Protein AF-A0A0D6EF47-F1 (afdb_monomer)

Organism: Sporidiobolus salmonicolor (NCBI:txid5005)

Solvent-accessible surface area (backbone atoms only — not comparable to full-atom values): 5346 Å² total; per-residue (Å²): 139,86,53,86,91,47,74,89,51,66,68,90,78,50,94,78,80,82,63,64,72,60,59,52,66,69,53,71,72,44,72,37,86,50,60,58,50,80,48,28,72,88,52,59,91,78,36,49,80,75,44,76,45,78,36,84,56,88,63,73,44,62,42,94,83,82,49,58,32,34,27,48,50,85,74,82,79,77,82,124

Secondary structure (DSSP, 8-state):
--SGGGTT--GGGS--PPPHHHHHHHSPPEEESSSEEEESTTSGGGSPPPEEEE--SSS-EE-TTT--EEEE--------

Foldseek 3Di:
DDDPVCPPPDPVPDDDDDDVVVVLVPADAAEDQDQWDWDQQPPNVVGHPIDIDGQPDADWDADPGNRHTYHYDDPPPPDD

Radius of gyration: 20.11 Å; Cα contacts (8 Å, |Δi|>4): 100; chains: 1; bounding box: 39×33×67 Å

Sequence (80 aa):
MVGPRFEQTAQKFQPRPLAAIELIAEEPIRLVEGRVAACDGGAGPLGHPRIFINLDKPGAHACTYCGIRYEKEDHHHGHH

Structure (mmCIF, N/CA/C/O backbone):
data_AF-A0A0D6EF47-F1
#
_entry.id   AF-A0A0D6EF47-F1
#
loop_
_atom_site.group_PDB
_atom_site.id
_atom_site.type_symbol
_atom_site.label_atom_id
_atom_site.label_alt_id
_atom_site.label_comp_id
_atom_site.label_asym_id
_atom_site.label_entity_id
_atom_site.label_seq_id
_atom_site.pdbx_PDB_ins_code
_atom_site.Cartn_x
_atom_site.Cartn_y
_atom_site.Cartn_z
_atom_site.occupancy
_atom_site.B_iso_or_equiv
_atom_site.auth_seq_id
_atom_site.auth_comp_id
_atom_site.auth_asym_id
_atom_site.auth_atom_id
_atom_site.pdbx_PDB_model_num
ATOM 1 N N . MET A 1 1 ? 13.085 -17.709 -19.704 1.00 65.62 1 MET A N 1
ATOM 2 C CA . MET A 1 1 ? 12.664 -17.192 -21.026 1.00 65.62 1 MET A CA 1
ATOM 3 C C . MET A 1 1 ? 13.306 -18.061 -22.090 1.00 65.62 1 MET A C 1
ATOM 5 O O . MET A 1 1 ? 14.520 -18.210 -22.051 1.00 65.62 1 MET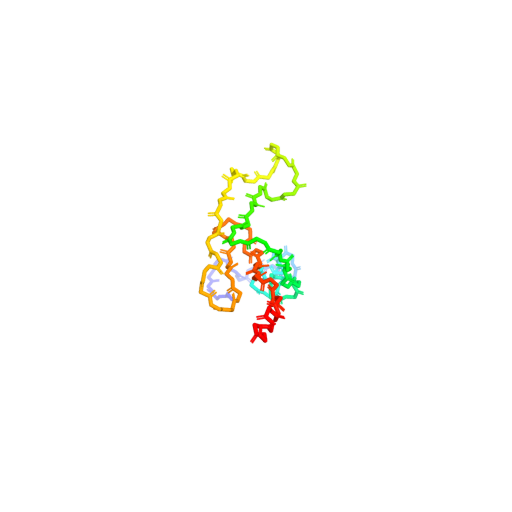 A O 1
ATOM 9 N N . VAL A 1 2 ? 12.514 -18.668 -22.974 1.00 81.06 2 VAL A N 1
ATOM 10 C CA . VAL A 1 2 ? 12.999 -19.523 -24.072 1.00 81.06 2 VAL A CA 1
ATOM 11 C C . VAL A 1 2 ? 12.315 -19.065 -25.360 1.00 81.06 2 VAL A C 1
ATOM 13 O O . VAL A 1 2 ? 11.144 -18.687 -25.325 1.00 81.06 2 VAL A O 1
ATOM 16 N N . GLY A 1 3 ? 13.046 -19.049 -26.473 1.00 87.44 3 GLY A N 1
ATOM 17 C CA . GLY A 1 3 ? 12.528 -18.705 -27.798 1.00 87.44 3 GLY A CA 1
ATOM 18 C C . GLY A 1 3 ? 13.463 -17.787 -28.595 1.00 87.44 3 GLY A C 1
ATOM 19 O O . GLY A 1 3 ? 14.360 -17.177 -28.012 1.00 87.44 3 GLY A O 1
ATOM 20 N N . PRO A 1 4 ? 13.218 -17.628 -29.909 1.00 91.00 4 PRO A N 1
ATOM 21 C CA . PRO A 1 4 ? 14.106 -16.908 -30.834 1.00 91.00 4 PRO A CA 1
ATOM 22 C C . PRO A 1 4 ? 14.292 -15.428 -30.466 1.00 91.00 4 PRO A C 1
ATOM 24 O O . PRO A 1 4 ? 15.313 -14.823 -30.766 1.00 91.00 4 PRO A O 1
ATOM 27 N N . ARG A 1 5 ? 13.334 -14.844 -29.734 1.00 89.62 5 ARG A N 1
ATOM 28 C CA . ARG A 1 5 ? 13.433 -13.476 -29.203 1.00 89.62 5 ARG A CA 1
ATOM 29 C C . ARG A 1 5 ? 14.507 -13.297 -28.124 1.00 89.62 5 ARG A C 1
ATOM 31 O O . ARG A 1 5 ? 14.850 -12.161 -27.834 1.00 89.62 5 ARG A O 1
ATOM 38 N N . PHE A 1 6 ? 14.998 -14.382 -27.519 1.00 91.31 6 PHE A N 1
ATOM 39 C CA . PHE A 1 6 ? 15.914 -14.348 -26.373 1.00 91.31 6 PHE A CA 1
ATOM 40 C C . PHE A 1 6 ? 17.290 -14.973 -26.660 1.00 91.31 6 PHE A C 1
ATOM 42 O O . PHE A 1 6 ? 18.147 -14.965 -25.781 1.00 91.31 6 PHE A O 1
ATOM 49 N N . GLU A 1 7 ? 17.518 -15.503 -27.866 1.00 89.69 7 GLU A N 1
ATOM 50 C CA . GLU A 1 7 ? 18.701 -16.303 -28.231 1.00 89.69 7 GLU A CA 1
ATOM 51 C C . GLU A 1 7 ? 20.011 -15.494 -28.243 1.00 89.69 7 GLU A C 1
ATOM 53 O O . GLU A 1 7 ? 21.059 -15.995 -27.847 1.00 89.69 7 GLU A O 1
ATOM 58 N N . GLN A 1 8 ? 19.943 -14.208 -28.603 1.00 91.00 8 GLN A N 1
ATOM 59 C CA . GLN A 1 8 ? 21.070 -13.261 -28.560 1.00 91.00 8 GLN A CA 1
ATOM 60 C C . GLN A 1 8 ? 20.888 -12.176 -27.486 1.00 91.00 8 GLN A C 1
ATOM 62 O O . GLN A 1 8 ? 21.583 -11.159 -27.471 1.00 91.00 8 GLN A O 1
ATOM 67 N N . THR A 1 9 ? 19.942 -12.372 -26.566 1.00 90.56 9 THR A N 1
ATOM 68 C CA . THR A 1 9 ? 19.658 -11.415 -25.496 1.00 90.56 9 THR A CA 1
ATOM 69 C C . THR A 1 9 ? 20.466 -11.752 -24.249 1.00 90.56 9 THR A C 1
ATOM 71 O O . THR A 1 9 ? 20.288 -12.798 -23.626 1.00 90.56 9 THR A O 1
ATOM 74 N N . ALA A 1 10 ? 21.318 -10.827 -23.810 1.00 91.81 10 ALA A N 1
ATOM 75 C CA . ALA A 1 10 ? 22.040 -10.973 -22.552 1.00 91.81 10 ALA A CA 1
ATOM 76 C C . ALA A 1 10 ? 21.086 -10.806 -21.350 1.00 91.81 10 ALA A C 1
ATOM 78 O O . ALA A 1 10 ? 20.732 -9.686 -20.975 1.00 91.81 10 ALA A O 1
ATOM 79 N N . GLN A 1 11 ? 20.705 -11.919 -20.710 1.00 89.19 11 GLN A 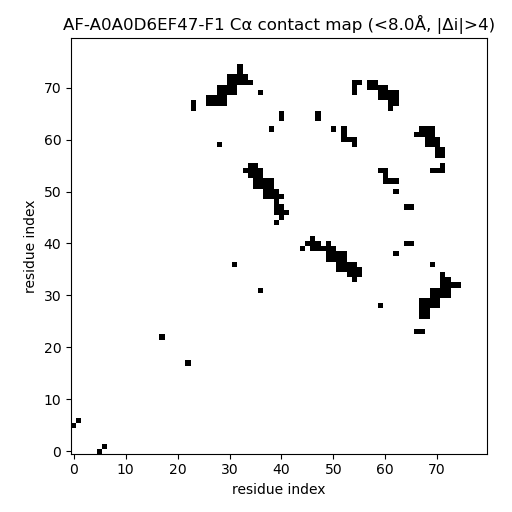N 1
ATOM 80 C CA . GLN A 1 11 ? 19.768 -11.932 -19.571 1.00 89.19 11 GLN A CA 1
ATOM 81 C C . GLN A 1 11 ? 20.221 -11.070 -18.385 1.00 89.19 11 GLN A C 1
ATOM 83 O O . GLN A 1 11 ? 19.390 -10.507 -17.679 1.00 89.19 11 GLN A O 1
ATOM 88 N N . LYS A 1 12 ? 21.536 -10.920 -18.187 1.00 93.44 12 LYS A N 1
ATOM 89 C CA . LYS A 1 12 ? 22.108 -10.108 -17.101 1.00 93.44 12 LYS A CA 1
ATOM 90 C C . LYS A 1 12 ? 21.705 -8.629 -17.147 1.00 93.44 12 LYS A C 1
ATOM 92 O O . LYS A 1 12 ? 21.747 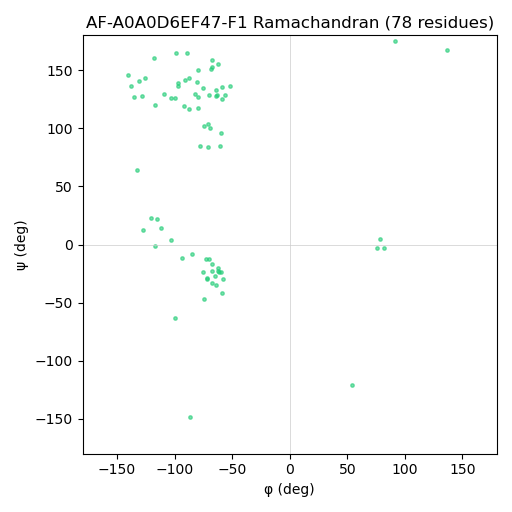-7.972 -16.117 1.00 93.44 12 LYS A O 1
ATOM 97 N N . PHE A 1 13 ? 21.333 -8.122 -18.321 1.00 94.06 13 PHE A N 1
ATOM 98 C CA . PHE A 1 13 ? 20.921 -6.731 -18.520 1.00 94.06 13 PHE A CA 1
ATOM 99 C C . PHE A 1 13 ? 19.403 -6.572 -18.656 1.00 94.06 13 PHE A C 1
ATOM 101 O O . PHE A 1 13 ? 18.924 -5.475 -18.926 1.00 94.06 13 PHE A O 1
ATOM 108 N N . GLN A 1 14 ? 18.641 -7.658 -18.505 1.00 94.12 14 GLN A N 1
ATOM 109 C CA . GLN A 1 14 ? 17.183 -7.591 -18.523 1.00 94.12 14 GLN A CA 1
ATOM 110 C C . GLN A 1 14 ? 16.652 -7.104 -17.164 1.00 94.12 14 GLN A C 1
ATOM 112 O O . GLN A 1 14 ? 17.287 -7.372 -16.140 1.00 94.12 14 GLN A O 1
ATOM 117 N N . PRO A 1 15 ? 15.494 -6.417 -17.122 1.00 95.62 15 PRO A N 1
ATOM 118 C CA . PRO A 1 15 ? 14.885 -5.973 -15.872 1.00 95.62 15 PRO A CA 1
ATOM 119 C C . PRO A 1 15 ? 14.643 -7.136 -14.904 1.00 95.62 15 PRO A C 1
ATOM 121 O O . PRO A 1 15 ? 14.032 -8.144 -15.260 1.00 95.62 15 PRO A O 1
ATOM 124 N N . ARG A 1 16 ? 15.113 -6.978 -13.665 1.00 93.75 16 ARG A N 1
ATOM 125 C CA . ARG A 1 16 ? 14.938 -7.942 -12.568 1.00 93.75 16 ARG A CA 1
ATOM 126 C C . ARG A 1 16 ? 14.467 -7.224 -11.296 1.00 93.75 16 ARG A C 1
ATOM 128 O O . ARG A 1 16 ? 15.229 -7.157 -10.333 1.00 93.75 16 ARG A O 1
ATOM 135 N N . PRO A 1 17 ? 13.268 -6.614 -11.306 1.00 96.06 17 PRO A N 1
ATOM 136 C CA . PRO A 1 17 ? 12.739 -5.950 -10.123 1.00 96.06 17 PRO A CA 1
ATOM 137 C C . PRO A 1 17 ? 12.418 -6.964 -9.018 1.00 96.06 17 PRO A C 1
ATOM 139 O O . PRO A 1 17 ? 12.216 -8.150 -9.284 1.00 96.06 17 PRO A O 1
ATOM 142 N N . LEU A 1 18 ? 12.350 -6.471 -7.784 1.00 97.00 18 LEU A N 1
ATOM 143 C CA . LEU A 1 18 ? 11.876 -7.240 -6.636 1.00 97.00 18 LEU A CA 1
ATOM 144 C C . LEU A 1 18 ? 10.375 -7.532 -6.768 1.00 97.00 18 LEU A C 1
ATOM 146 O O . LEU A 1 18 ? 9.627 -6.754 -7.367 1.00 97.00 18 LEU A O 1
ATOM 150 N N . ALA A 1 19 ? 9.928 -8.647 -6.194 1.00 97.25 19 ALA A N 1
ATOM 151 C CA . ALA A 1 19 ? 8.519 -9.006 -6.182 1.00 97.25 19 ALA A CA 1
ATOM 152 C C . ALA A 1 19 ? 7.785 -8.220 -5.084 1.00 97.25 19 ALA A C 1
ATOM 154 O O . ALA A 1 19 ? 8.049 -8.389 -3.897 1.00 97.25 19 ALA A O 1
ATOM 155 N N . ALA A 1 20 ? 6.819 -7.383 -5.467 1.00 96.62 20 ALA A N 1
ATOM 156 C CA . ALA A 1 20 ? 6.097 -6.531 -4.516 1.00 96.62 20 ALA A CA 1
ATOM 157 C C . ALA A 1 20 ? 5.301 -7.315 -3.451 1.00 96.62 20 ALA A C 1
ATOM 159 O O . ALA A 1 20 ? 5.044 -6.783 -2.377 1.00 96.62 20 ALA A O 1
ATOM 160 N N . ILE A 1 21 ? 4.939 -8.575 -3.728 1.00 97.56 21 ILE A N 1
ATOM 161 C CA . ILE A 1 21 ? 4.255 -9.456 -2.768 1.00 97.56 21 ILE A CA 1
ATOM 162 C C . ILE A 1 21 ? 5.120 -9.770 -1.539 1.00 97.56 21 ILE A C 1
ATOM 164 O O . ILE A 1 21 ? 4.591 -9.871 -0.438 1.00 97.56 21 ILE A O 1
ATOM 168 N N . GLU A 1 22 ? 6.436 -9.890 -1.718 1.00 98.00 22 GLU A N 1
ATOM 169 C CA . GLU A 1 22 ? 7.377 -10.137 -0.621 1.00 98.00 22 GLU A CA 1
ATOM 170 C C . GLU A 1 22 ? 7.564 -8.853 0.191 1.00 98.00 22 GLU A C 1
ATOM 172 O O . GLU A 1 22 ? 7.388 -8.855 1.406 1.00 98.00 22 GLU A O 1
ATOM 177 N N . LEU A 1 23 ? 7.775 -7.729 -0.500 1.00 98.00 23 LEU A N 1
ATOM 178 C CA . LEU A 1 23 ? 7.969 -6.420 0.128 1.00 98.00 23 LEU A CA 1
ATOM 179 C C . LEU A 1 23 ? 6.776 -5.991 0.994 1.00 98.00 23 LEU A C 1
ATOM 181 O O . LEU A 1 23 ? 6.959 -5.468 2.088 1.00 98.00 23 LEU A O 1
ATOM 185 N N . ILE A 1 24 ? 5.539 -6.216 0.538 1.00 97.56 24 ILE A N 1
ATOM 186 C CA . ILE A 1 24 ? 4.358 -5.829 1.324 1.00 97.56 24 ILE A CA 1
ATOM 187 C C . ILE A 1 24 ? 4.090 -6.772 2.504 1.00 97.56 24 ILE A C 1
ATOM 189 O O . ILE A 1 24 ? 3.449 -6.382 3.480 1.00 97.56 24 ILE A O 1
ATOM 193 N N . ALA A 1 25 ? 4.576 -8.013 2.435 1.00 96.88 25 ALA A N 1
ATOM 194 C CA . ALA A 1 25 ? 4.471 -8.955 3.542 1.00 96.88 25 ALA A CA 1
ATOM 195 C C . ALA A 1 25 ? 5.411 -8.582 4.703 1.00 96.88 25 ALA A C 1
ATOM 197 O O . ALA A 1 25 ? 5.068 -8.857 5.856 1.00 96.88 25 ALA A O 1
ATOM 198 N N . GLU A 1 26 ? 6.543 -7.936 4.399 1.00 97.56 26 GLU A N 1
ATOM 199 C CA . GLU A 1 26 ? 7.498 -7.393 5.375 1.00 97.56 26 GLU A CA 1
ATOM 200 C C . GLU A 1 26 ? 6.968 -6.146 6.101 1.00 97.56 26 GLU A C 1
ATOM 202 O O . GLU A 1 26 ? 7.319 -5.919 7.259 1.00 97.56 26 GLU A O 1
ATOM 207 N N . GLU A 1 27 ? 6.097 -5.357 5.459 1.00 97.12 27 GLU A N 1
ATOM 208 C CA . GLU A 1 27 ? 5.503 -4.168 6.080 1.00 97.12 27 GLU A CA 1
ATOM 209 C C . GLU A 1 27 ? 4.649 -4.566 7.304 1.00 97.12 27 GLU A C 1
ATOM 211 O O . GLU A 1 27 ? 3.760 -5.430 7.192 1.00 97.12 27 GLU A O 1
ATOM 216 N N . PRO A 1 28 ? 4.876 -3.935 8.473 1.00 96.94 28 PRO A N 1
ATOM 217 C CA . PRO A 1 28 ? 4.157 -4.259 9.694 1.00 96.94 28 PRO A CA 1
ATOM 218 C C . PRO A 1 28 ? 2.678 -3.880 9.607 1.00 96.94 28 PRO A C 1
ATOM 220 O O . PRO A 1 28 ? 2.271 -2.942 8.917 1.00 96.94 28 PRO A O 1
ATOM 223 N N . ILE A 1 29 ? 1.861 -4.603 10.370 1.00 96.81 29 ILE A N 1
ATOM 224 C CA . ILE A 1 29 ? 0.447 -4.275 10.540 1.00 96.81 29 ILE A CA 1
ATOM 225 C C . ILE A 1 29 ? 0.350 -2.998 11.379 1.00 96.81 29 ILE A C 1
ATOM 227 O O . ILE A 1 29 ? 0.954 -2.895 12.447 1.00 96.81 29 ILE A O 1
ATOM 231 N N . ARG A 1 30 ? -0.412 -2.017 10.892 1.00 95.75 30 ARG A N 1
ATOM 232 C CA . ARG A 1 30 ? -0.661 -0.760 11.601 1.00 95.75 30 ARG A CA 1
ATOM 233 C C . ARG A 1 30 ? -1.858 -0.925 12.517 1.00 95.75 30 ARG A C 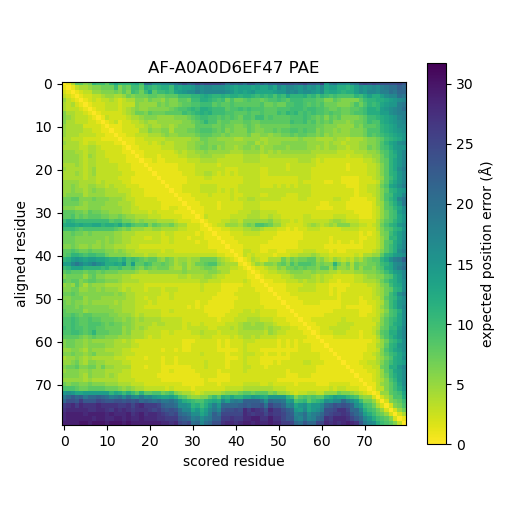1
ATOM 235 O O . ARG A 1 30 ? -2.975 -1.152 12.051 1.00 95.75 30 ARG A O 1
ATOM 242 N N . LEU A 1 31 ? -1.608 -0.793 13.807 1.00 95.81 31 LEU A N 1
ATOM 243 C CA . LEU A 1 31 ? -2.648 -0.841 14.815 1.00 95.81 31 LEU A CA 1
ATOM 244 C C . LEU A 1 31 ? -3.366 0.509 14.901 1.00 95.81 31 LEU A C 1
ATOM 246 O O . LEU A 1 31 ? -2.745 1.566 14.768 1.00 95.81 31 LEU A O 1
ATOM 250 N N . VAL A 1 32 ? -4.686 0.469 15.053 1.00 94.62 32 VAL A N 1
ATOM 251 C CA . VAL A 1 32 ? -5.528 1.659 15.208 1.00 94.62 32 VAL A CA 1
ATOM 252 C C . VAL A 1 32 ? -6.578 1.435 16.292 1.00 94.62 32 VAL A C 1
ATOM 254 O O . VAL A 1 32 ? -7.249 0.410 16.318 1.00 94.62 32 VAL A O 1
ATOM 257 N N . GLU A 1 33 ? -6.787 2.423 17.158 1.00 91.62 33 GLU A N 1
ATOM 258 C CA . GLU A 1 33 ? -7.765 2.343 18.262 1.00 91.62 33 GLU A CA 1
ATOM 259 C C . GLU A 1 33 ? -9.233 2.305 17.763 1.00 91.62 33 GLU A C 1
ATOM 261 O O . GLU A 1 33 ? -10.152 1.833 18.436 1.00 91.62 33 GLU A O 1
ATOM 266 N N . GLY A 1 34 ? -9.479 2.810 16.549 1.00 90.56 34 GLY A N 1
ATOM 267 C CA . GLY A 1 34 ? -10.809 2.957 15.959 1.00 90.56 34 GLY A CA 1
ATOM 268 C C . GLY A 1 34 ? -11.306 1.744 15.166 1.00 90.56 34 GLY A C 1
ATOM 269 O O . GLY A 1 34 ? -10.555 0.885 14.721 1.00 90.56 34 GLY A O 1
ATOM 270 N N . ARG A 1 35 ? -12.617 1.722 14.890 1.00 94.88 35 ARG A N 1
ATOM 271 C CA . ARG A 1 35 ? -13.259 0.714 14.015 1.00 94.88 35 ARG A CA 1
ATOM 272 C C . ARG A 1 35 ? -12.950 0.905 12.524 1.00 94.88 35 ARG A C 1
ATOM 274 O O . ARG A 1 35 ? -13.284 0.048 11.712 1.00 94.88 35 ARG A O 1
ATOM 281 N N . VAL A 1 36 ? -12.380 2.052 12.155 1.00 96.38 36 VAL A N 1
ATOM 282 C CA . VAL A 1 36 ? -12.131 2.444 10.766 1.00 96.38 36 VAL A CA 1
ATOM 283 C C . VAL A 1 36 ? -10.726 3.022 10.644 1.00 96.38 36 VAL A C 1
ATOM 285 O O . VAL A 1 36 ? -10.397 3.975 11.348 1.00 96.38 36 VAL A O 1
ATOM 288 N N . ALA A 1 37 ? -9.930 2.498 9.711 1.00 96.69 37 ALA A N 1
ATOM 289 C CA . ALA A 1 37 ? -8.652 3.093 9.319 1.00 96.69 37 ALA A CA 1
ATOM 290 C C . ALA A 1 37 ? -8.814 3.959 8.064 1.00 96.69 37 ALA A C 1
ATOM 292 O O . ALA A 1 37 ? -9.461 3.543 7.103 1.00 96.69 37 ALA A O 1
ATOM 293 N N . ALA A 1 38 ? -8.195 5.140 8.048 1.00 96.44 38 ALA A N 1
ATOM 294 C CA . ALA A 1 38 ? -8.098 5.982 6.859 1.00 96.44 38 ALA A CA 1
ATOM 295 C C . ALA A 1 38 ? -6.721 5.808 6.205 1.00 96.44 38 ALA A C 1
ATOM 297 O O . ALA A 1 38 ? -5.693 5.985 6.859 1.00 96.44 38 ALA A O 1
ATOM 298 N N . CYS A 1 39 ? -6.697 5.476 4.915 1.00 97.12 39 CYS A N 1
ATOM 299 C CA . CYS A 1 39 ? -5.463 5.276 4.158 1.00 97.12 39 CYS A CA 1
ATOM 300 C C . CYS A 1 39 ? -5.487 6.116 2.881 1.00 97.12 39 CYS A C 1
ATOM 302 O O . CYS A 1 39 ? -6.441 6.036 2.110 1.00 97.12 39 CYS A O 1
ATOM 304 N N . ASP A 1 40 ? -4.440 6.902 2.651 1.00 97.00 40 ASP A N 1
ATOM 305 C CA . ASP A 1 40 ? -4.215 7.703 1.439 1.00 97.00 40 ASP A CA 1
ATOM 306 C C . ASP A 1 40 ? -2.831 7.444 0.816 1.00 97.00 40 ASP A C 1
ATOM 308 O O . ASP A 1 40 ? -2.376 8.181 -0.050 1.00 97.00 40 ASP A O 1
ATOM 312 N N . GLY A 1 41 ? -2.131 6.394 1.254 1.00 94.25 41 GLY A N 1
ATOM 313 C CA . GLY A 1 41 ? -0.785 6.071 0.780 1.00 94.25 41 GLY A CA 1
ATOM 314 C C . GLY A 1 41 ? 0.337 6.924 1.387 1.00 94.25 41 GLY A C 1
ATOM 315 O O . GLY A 1 41 ? 1.484 6.749 0.989 1.00 94.25 41 GLY A O 1
ATOM 316 N N . GLY A 1 42 ? 0.052 7.811 2.353 1.00 89.62 42 GLY A N 1
ATOM 317 C CA . GLY A 1 42 ? 1.069 8.489 3.175 1.00 89.62 42 GLY A CA 1
ATOM 318 C C . GLY A 1 42 ? 1.735 9.724 2.555 1.00 89.62 42 GLY A C 1
ATOM 319 O O . GLY A 1 42 ? 2.524 10.382 3.226 1.00 89.62 42 GLY A O 1
ATOM 320 N N . ALA A 1 43 ? 1.404 10.079 1.311 1.00 88.62 43 ALA A N 1
ATOM 321 C CA . ALA A 1 43 ? 1.959 11.241 0.603 1.00 88.62 43 ALA A CA 1
ATOM 322 C C . ALA A 1 43 ? 0.878 12.259 0.186 1.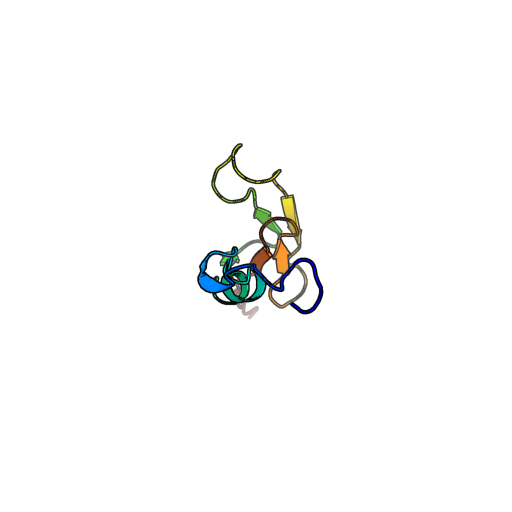00 88.62 43 ALA A C 1
ATOM 324 O O . ALA A 1 43 ? 1.060 13.032 -0.760 1.00 88.62 43 ALA A O 1
ATOM 325 N N . GLY A 1 44 ? -0.272 12.240 0.868 1.00 90.12 44 GLY A N 1
ATOM 326 C CA . GLY A 1 44 ? -1.414 13.093 0.551 1.00 90.12 44 GLY A CA 1
ATOM 327 C C . GLY A 1 44 ? -1.832 12.933 -0.920 1.00 90.12 44 GLY A C 1
ATOM 328 O O . GLY A 1 44 ? -2.116 11.813 -1.338 1.00 90.12 44 GLY A O 1
ATOM 329 N N . PRO A 1 45 ? -1.836 14.005 -1.738 1.00 93.62 45 PRO A N 1
ATOM 330 C CA . PRO A 1 45 ? -2.222 13.923 -3.151 1.00 93.62 45 PRO A CA 1
ATOM 331 C C . PRO A 1 45 ? -1.338 13.022 -4.025 1.00 93.62 45 PRO A C 1
ATOM 333 O O . PRO A 1 45 ? -1.772 12.631 -5.104 1.00 93.62 45 PRO A O 1
ATOM 336 N N . LEU A 1 46 ? -0.103 12.726 -3.602 1.00 96.19 46 LEU A N 1
ATOM 337 C CA . LEU A 1 46 ? 0.818 11.860 -4.353 1.00 96.19 46 LEU A CA 1
ATOM 338 C C . LEU A 1 46 ? 0.610 10.368 -4.063 1.00 96.19 46 LEU A C 1
ATOM 340 O O . LEU A 1 46 ? 1.234 9.528 -4.709 1.00 96.19 46 LEU A O 1
ATOM 344 N N . GLY A 1 47 ? -0.222 10.041 -3.075 1.00 95.50 47 GLY A N 1
ATOM 345 C CA . GLY A 1 47 ? -0.621 8.672 -2.800 1.00 95.50 47 GLY A CA 1
ATOM 346 C C . GLY A 1 47 ? -1.831 8.252 -3.632 1.00 95.50 47 GLY A C 1
ATOM 347 O O . GLY A 1 47 ? -2.030 8.690 -4.765 1.00 95.50 47 GLY A O 1
ATOM 348 N N . HIS A 1 48 ? -2.654 7.377 -3.065 1.00 97.00 48 HIS A N 1
ATOM 349 C CA . HIS A 1 48 ? -3.907 6.953 -3.688 1.00 97.00 48 HIS A CA 1
ATOM 350 C C . HIS A 1 48 ? -5.090 7.728 -3.089 1.00 97.00 48 HIS A C 1
ATOM 352 O O . HIS A 1 48 ? -4.959 8.320 -2.014 1.00 97.00 48 HIS A O 1
ATOM 358 N N . PRO A 1 49 ? -6.277 7.712 -3.728 1.00 97.31 49 PRO A N 1
ATOM 359 C CA . PRO A 1 49 ? -7.470 8.305 -3.139 1.00 97.31 49 PRO A CA 1
ATOM 360 C C . PRO A 1 49 ? -7.699 7.779 -1.725 1.00 97.31 49 PRO A C 1
ATOM 362 O O . PRO A 1 49 ? -7.569 6.577 -1.477 1.00 97.31 49 PRO A O 1
ATOM 365 N N . ARG A 1 50 ? -8.046 8.679 -0.803 1.00 97.06 50 ARG A N 1
ATOM 366 C CA . ARG A 1 50 ? -8.314 8.303 0.583 1.00 97.06 50 ARG A CA 1
ATOM 367 C C . ARG A 1 50 ? -9.450 7.285 0.636 1.00 97.06 50 ARG A C 1
ATOM 369 O O . ARG A 1 50 ? -10.550 7.565 0.164 1.00 97.06 50 ARG A O 1
ATOM 376 N N . ILE A 1 51 ? -9.190 6.144 1.263 1.00 97.38 51 ILE A N 1
ATOM 377 C CA . ILE A 1 51 ? -10.200 5.131 1.564 1.00 97.38 51 ILE A CA 1
ATOM 378 C C . ILE A 1 51 ? -10.343 4.915 3.062 1.00 97.38 51 ILE A C 1
ATOM 380 O O . ILE A 1 51 ? -9.441 5.228 3.841 1.00 97.38 51 ILE A O 1
ATOM 384 N N . PHE A 1 52 ? -11.479 4.335 3.432 1.00 97.62 52 PHE A N 1
ATOM 385 C CA . PHE A 1 52 ? -11.819 3.957 4.793 1.00 97.62 52 PHE A CA 1
ATOM 386 C C . PHE A 1 52 ? -11.986 2.439 4.857 1.00 97.62 52 PHE A C 1
ATOM 388 O O . PHE A 1 52 ? -12.806 1.870 4.137 1.00 97.62 52 PHE A O 1
ATOM 395 N N . ILE A 1 53 ? -11.181 1.788 5.688 1.00 97.81 53 ILE A N 1
ATOM 396 C CA . ILE A 1 53 ? -11.113 0.331 5.822 1.00 97.81 53 ILE A CA 1
ATOM 397 C C . ILE A 1 53 ? -11.865 -0.052 7.094 1.00 97.81 53 ILE A C 1
ATOM 399 O O . ILE A 1 53 ? -11.578 0.492 8.159 1.00 97.81 53 ILE A O 1
ATOM 403 N N . ASN A 1 54 ? -12.831 -0.966 6.982 1.00 96.88 54 ASN A N 1
ATOM 404 C CA . ASN A 1 54 ? -13.593 -1.464 8.127 1.00 96.88 54 ASN A CA 1
ATOM 405 C C . ASN A 1 54 ? -12.781 -2.520 8.895 1.00 96.88 54 ASN A C 1
ATOM 407 O O . ASN A 1 54 ? -12.348 -3.503 8.297 1.00 96.88 54 ASN A O 1
ATOM 411 N N . LEU A 1 55 ? -12.633 -2.331 10.208 1.00 96.31 55 LEU A N 1
ATOM 412 C CA . LEU A 1 55 ? -11.886 -3.199 11.125 1.00 96.31 55 LEU A CA 1
ATOM 413 C C . LEU A 1 55 ? -12.788 -3.863 12.179 1.00 96.31 55 LEU A C 1
ATOM 415 O O . LEU A 1 55 ? -12.333 -4.259 13.246 1.00 96.31 55 LEU A O 1
ATOM 419 N N . ASP A 1 56 ? -14.088 -3.972 11.899 1.00 93.69 56 ASP A N 1
ATOM 420 C CA . ASP A 1 56 ? -15.057 -4.634 12.781 1.00 93.69 56 ASP A CA 1
ATOM 421 C C . ASP A 1 56 ? -14.807 -6.135 12.943 1.00 93.69 56 ASP A C 1
ATOM 423 O O . ASP A 1 56 ? -15.208 -6.730 13.943 1.00 93.69 56 ASP A O 1
ATOM 427 N N . LYS A 1 57 ? -14.186 -6.760 11.939 1.00 93.38 57 LYS A N 1
ATOM 428 C CA . LYS A 1 57 ? -13.815 -8.174 11.981 1.00 93.38 57 LYS A CA 1
ATOM 429 C C . LYS A 1 57 ? -12.398 -8.317 12.539 1.00 93.38 57 LYS A C 1
ATOM 431 O O . LYS A 1 57 ? -11.549 -7.514 12.158 1.00 93.38 57 LYS A O 1
ATOM 436 N N . PRO A 1 58 ? -12.128 -9.350 13.356 1.00 92.25 58 PRO A N 1
ATOM 437 C CA . PRO A 1 58 ? -10.791 -9.590 13.889 1.00 92.25 58 PRO A CA 1
ATOM 438 C C . PRO A 1 58 ? -9.78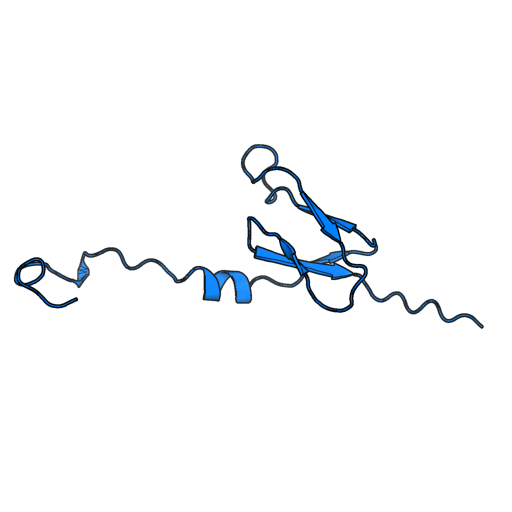2 -9.866 12.767 1.00 92.25 58 PRO A C 1
ATOM 440 O O . PRO A 1 58 ? -10.159 -10.355 11.693 1.00 92.25 58 PRO A O 1
ATOM 443 N N . GLY A 1 59 ? -8.508 -9.595 13.044 1.00 93.69 59 GLY A N 1
ATOM 444 C CA . GLY A 1 59 ? -7.409 -9.783 12.108 1.00 93.69 59 GLY A CA 1
ATOM 445 C C . GLY A 1 59 ? -7.100 -8.552 11.260 1.00 93.69 59 GLY A C 1
ATOM 446 O O . GLY A 1 59 ? -7.798 -7.536 11.270 1.00 93.69 59 GLY A O 1
ATOM 447 N N . ALA A 1 60 ? -6.031 -8.680 10.481 1.00 96.12 60 ALA A N 1
ATOM 448 C CA . ALA A 1 60 ? -5.518 -7.609 9.651 1.00 96.12 60 ALA A CA 1
ATOM 449 C C . ALA A 1 60 ? -6.270 -7.481 8.316 1.00 96.12 60 ALA A C 1
ATOM 451 O O . ALA A 1 60 ? -6.377 -8.438 7.544 1.00 96.12 60 ALA A O 1
ATOM 452 N N . HIS A 1 61 ? -6.714 -6.266 7.998 1.00 97.62 61 HIS A N 1
ATOM 453 C CA . HIS A 1 61 ? -7.382 -5.919 6.743 1.00 97.62 61 HIS A CA 1
ATOM 454 C C . HIS A 1 61 ? -6.467 -5.049 5.885 1.00 97.62 61 HIS A C 1
ATOM 456 O O . HIS A 1 61 ? -5.914 -4.053 6.352 1.00 97.62 61 HIS A O 1
ATOM 462 N N . ALA A 1 62 ? -6.292 -5.423 4.620 1.00 97.75 62 ALA A N 1
ATOM 463 C CA . ALA A 1 62 ? -5.399 -4.721 3.706 1.00 97.75 62 ALA A CA 1
ATOM 464 C C . ALA A 1 62 ? -6.100 -3.562 2.982 1.00 97.75 62 ALA A C 1
ATOM 466 O O . ALA A 1 62 ? -7.251 -3.669 2.555 1.00 97.75 62 ALA A O 1
ATOM 467 N N . CYS A 1 63 ? -5.367 -2.469 2.772 1.00 97.88 63 CYS A N 1
ATOM 468 C CA . CYS A 1 63 ? -5.749 -1.424 1.831 1.00 97.88 63 CYS A CA 1
ATOM 469 C C . CYS A 1 63 ? -5.761 -1.979 0.399 1.00 97.88 63 CYS A C 1
ATOM 471 O O . CYS A 1 63 ? -4.787 -2.586 -0.045 1.00 97.88 63 CYS A O 1
ATOM 473 N N . THR A 1 64 ? -6.822 -1.706 -0.363 1.00 97.56 64 THR A N 1
ATOM 474 C CA . THR A 1 64 ? -6.977 -2.189 -1.748 1.00 97.56 64 THR A CA 1
ATOM 475 C C . THR A 1 64 ? -6.026 -1.535 -2.752 1.00 97.56 64 THR A C 1
ATOM 477 O O . THR A 1 64 ? -5.932 -2.005 -3.881 1.00 97.56 64 THR A O 1
ATOM 480 N N . TYR A 1 65 ? -5.350 -0.447 -2.371 1.00 97.69 65 TYR A N 1
ATOM 481 C CA . TYR A 1 65 ? -4.398 0.259 -3.229 1.00 97.69 65 TYR A CA 1
ATOM 482 C C . TYR A 1 65 ? -2.950 -0.116 -2.910 1.00 97.69 65 TYR A C 1
ATOM 484 O O . TYR A 1 65 ? -2.255 -0.667 -3.755 1.00 97.69 65 TYR A O 1
ATOM 492 N N . CYS A 1 66 ? -2.485 0.183 -1.695 1.00 97.06 66 CYS A N 1
ATOM 493 C CA . CYS A 1 66 ? -1.082 -0.005 -1.316 1.00 97.06 66 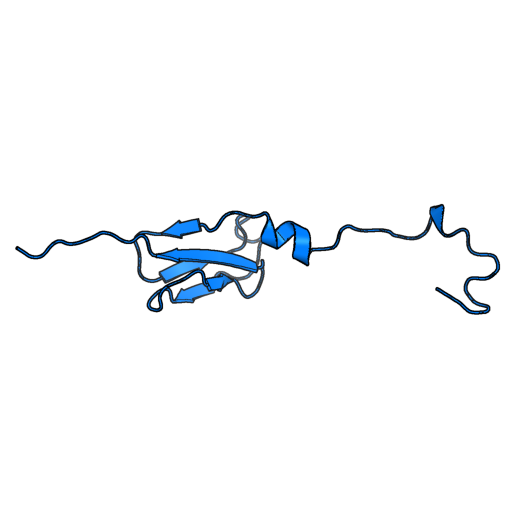CYS A CA 1
ATOM 494 C C . CYS A 1 66 ? -0.784 -1.356 -0.649 1.00 97.06 66 CYS A C 1
ATOM 496 O O . CYS A 1 66 ? 0.381 -1.684 -0.461 1.00 97.06 66 CYS A O 1
ATOM 498 N N . GLY A 1 67 ? -1.805 -2.128 -0.260 1.00 97.44 67 GLY A N 1
ATOM 499 C CA . GLY A 1 67 ? -1.634 -3.420 0.413 1.00 97.44 67 GLY A CA 1
ATOM 500 C C . GLY A 1 67 ? -1.229 -3.340 1.890 1.00 97.44 67 GLY A C 1
ATOM 501 O O . GLY A 1 67 ? -1.164 -4.378 2.546 1.00 97.44 67 GLY A O 1
ATOM 502 N N . ILE A 1 68 ? -1.004 -2.137 2.439 1.00 97.31 68 ILE A N 1
ATOM 503 C CA . ILE A 1 68 ? -0.708 -1.949 3.867 1.00 97.31 68 ILE A CA 1
ATOM 504 C C . ILE A 1 68 ? -1.865 -2.503 4.696 1.00 97.31 68 ILE A C 1
ATOM 506 O O . ILE A 1 68 ? -3.037 -2.262 4.392 1.00 97.31 68 ILE A O 1
ATOM 510 N N . ARG A 1 69 ? -1.515 -3.240 5.747 1.00 97.69 69 ARG A N 1
ATOM 511 C CA . ARG A 1 69 ? -2.455 -3.929 6.624 1.00 97.69 69 ARG A CA 1
ATOM 512 C C . ARG A 1 69 ? -2.750 -3.104 7.868 1.00 97.69 69 ARG A C 1
ATOM 514 O O . ARG A 1 69 ? -1.839 -2.525 8.457 1.00 97.69 69 ARG A O 1
ATOM 521 N N . TYR A 1 70 ? -4.014 -3.097 8.264 1.00 97.56 70 TYR A N 1
ATOM 522 C CA . TYR A 1 70 ? -4.516 -2.412 9.447 1.00 97.56 70 TYR A CA 1
ATOM 523 C C . TYR A 1 70 ? -5.274 -3.389 10.332 1.00 97.56 70 TYR A C 1
ATOM 525 O O . TYR A 1 70 ? -5.991 -4.249 9.825 1.00 97.56 70 T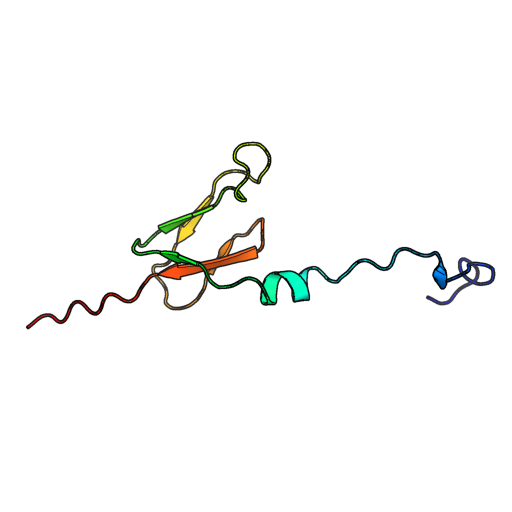YR A O 1
ATOM 533 N N . GLU A 1 71 ? -5.147 -3.234 11.639 1.00 96.69 71 GLU A N 1
ATOM 534 C CA . GLU A 1 71 ? -5.876 -4.035 12.617 1.00 96.69 71 GLU A CA 1
ATOM 535 C C . GLU A 1 71 ? -6.315 -3.146 13.776 1.00 96.69 71 GLU A C 1
ATOM 537 O O . GLU A 1 71 ? -5.652 -2.160 14.106 1.00 96.69 71 GLU A O 1
ATOM 542 N N . LYS A 1 72 ? -7.480 -3.449 14.344 1.00 95.12 72 LYS A N 1
ATOM 543 C CA . LYS A 1 72 ? -8.000 -2.695 15.477 1.00 95.12 72 LYS A CA 1
ATOM 544 C C . LYS A 1 72 ? -7.226 -3.087 16.737 1.00 95.12 72 LYS A C 1
ATOM 546 O O . LYS A 1 72 ? -7.035 -4.272 16.981 1.00 95.12 72 LYS A O 1
ATOM 551 N N . GLU A 1 73 ? -6.819 -2.112 17.546 1.00 89.06 73 GLU A N 1
ATOM 552 C CA . GLU A 1 73 ? -6.240 -2.395 18.860 1.00 89.06 73 GLU A CA 1
ATOM 553 C C . GLU A 1 73 ? -7.272 -3.058 19.779 1.00 89.06 73 GLU A C 1
ATOM 555 O O . GLU A 1 73 ? -8.384 -2.553 19.981 1.00 89.06 73 GLU A O 1
ATOM 560 N N . ASP A 1 74 ? -6.890 -4.192 20.364 1.00 74.38 74 ASP A N 1
ATOM 561 C CA . ASP A 1 74 ? -7.681 -4.872 21.381 1.00 74.38 74 ASP A CA 1
ATOM 562 C C . ASP A 1 74 ? -7.523 -4.153 22.725 1.00 74.38 74 ASP A C 1
ATOM 564 O O . ASP A 1 74 ? -6.721 -4.520 23.587 1.00 74.38 74 ASP A O 1
ATOM 568 N N . HIS A 1 75 ? -8.328 -3.116 22.946 1.00 62.16 75 HIS A N 1
ATOM 569 C CA . HIS A 1 75 ? -8.576 -2.646 24.303 1.00 62.16 75 HIS A CA 1
ATOM 570 C C . HIS A 1 75 ? -9.523 -3.638 24.981 1.00 62.16 75 HIS A C 1
ATOM 572 O O . HIS A 1 75 ? -10.735 -3.633 24.750 1.00 62.16 75 HIS A O 1
ATOM 578 N N . HIS A 1 76 ? -8.970 -4.503 25.832 1.00 49.19 76 HIS A N 1
ATOM 579 C CA . HIS A 1 76 ? -9.745 -5.276 26.796 1.00 49.19 76 HIS A CA 1
ATOM 580 C C . HIS A 1 76 ? -10.481 -4.316 27.745 1.00 49.19 76 HIS A C 1
ATOM 582 O O . HIS A 1 76 ? -10.008 -4.006 28.836 1.00 49.19 76 HIS A O 1
ATOM 588 N N . HIS A 1 77 ? -11.660 -3.838 27.347 1.00 49.78 77 HIS A N 1
ATOM 589 C CA . HIS A 1 77 ? -12.615 -3.243 28.272 1.00 49.78 77 HIS A CA 1
ATOM 590 C C . HIS A 1 77 ? -13.187 -4.373 29.133 1.00 49.78 77 HIS A C 1
ATOM 592 O O . HIS A 1 77 ? -14.227 -4.954 28.824 1.00 49.78 77 HIS A O 1
ATOM 598 N N . GLY A 1 78 ? -12.454 -4.724 30.192 1.00 43.78 78 GLY A N 1
ATOM 599 C CA . GLY A 1 78 ? -12.951 -5.556 31.277 1.00 43.78 78 GLY A CA 1
ATOM 600 C C . GLY A 1 78 ? -14.144 -4.863 31.925 1.00 43.78 78 GLY A C 1
ATOM 601 O O . GLY A 1 78 ? -13.978 -3.976 32.758 1.00 43.78 78 GLY A O 1
ATOM 602 N N . HIS A 1 79 ? -15.347 -5.242 31.503 1.00 39.06 79 HIS A N 1
ATOM 603 C CA . HI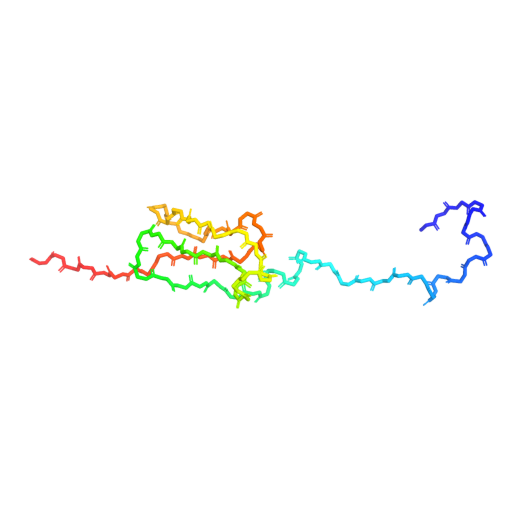S A 1 79 ? -16.570 -4.965 32.238 1.00 39.06 79 HIS A CA 1
ATOM 604 C C . HIS A 1 79 ? -16.544 -5.823 33.511 1.00 39.06 79 HIS A C 1
ATOM 606 O O . HIS A 1 79 ? -16.802 -7.027 33.459 1.00 39.06 79 HIS A O 1
ATOM 612 N N . HIS A 1 80 ? -16.176 -5.194 34.626 1.00 39.53 80 HIS A N 1
ATOM 613 C CA . HIS A 1 80 ? -16.599 -5.600 35.964 1.00 39.53 80 HIS A CA 1
ATOM 614 C C . HIS A 1 80 ? -17.937 -4.928 36.277 1.00 39.53 80 HIS A C 1
ATOM 616 O O . HIS A 1 80 ? -18.106 -3.754 35.867 1.00 39.53 80 HIS A O 1
#

pLDDT: mean 90.6, std 13.5, range [39.06, 98.0]

Mean predicted aligned error: 6.14 Å

InterPro domains:
  IPR019401 Zinc finger, CHCC-type [PF10276] (34-70)

Nearest PDB structures (foldseek):
  7zmb-assembly1_M  TM=9.593E-01  e=2.198E-08  Thermochaetoides thermophila DSM 1495
  8esz-assembly1_S6  TM=9.333E-01  e=4.299E-08  Drosophila melanogaster
  8ba0-assembly1_R  TM=9.267E-01  e=4.299E-08  Drosophila melanogaster
  8q0q-assembly1_R  TM=9.686E-01  e=2.754E-06  Bos taurus
  5z62-assembly1_F  TM=4.533E-01  e=3.027E-01  Homo sapiens